Protein AF-A0A1G9MUH8-F1 (afdb_monomer_lite)

Radius of gyration: 37.85 Å; chains: 1; bounding box: 97×64×87 Å

Secondary structure (DSSP, 8-state):
----TTHHHHHHHHTHHHHHHHHHHHHHHHHHHHHHHHHHHHHHHHHHHHHHHHHHHHHSS-HHHHHHHHHHHHHHHHSTTS-HHHHHHHHHHHTTHHHHHHHHHHHHHHHHHHHS-------------------------------------

Structure (mmCIF, N/CA/C/O backbone):
data_AF-A0A1G9MUH8-F1
#
_entry.id   AF-A0A1G9MUH8-F1
#
loop_
_atom_site.group_PDB
_atom_site.id
_atom_site.type_symbol
_atom_site.label_atom_id
_atom_site.label_alt_id
_atom_site.label_comp_id
_atom_site.label_asym_id
_atom_site.label_entity_id
_atom_site.label_seq_id
_atom_site.pdbx_PDB_ins_code
_atom_site.Cartn_x
_atom_site.Cartn_y
_atom_site.Cartn_z
_atom_site.occupancy
_atom_site.B_iso_or_equiv
_atom_site.auth_seq_id
_atom_site.auth_comp_id
_atom_site.auth_asym_id
_atom_site.auth_atom_id
_atom_site.pdbx_PDB_model_num
ATOM 1 N N . MET A 1 1 ? 30.831 -6.114 -57.173 1.00 48.72 1 MET A N 1
ATOM 2 C CA . MET A 1 1 ? 30.024 -6.474 -55.988 1.00 48.72 1 MET A CA 1
ATOM 3 C C . MET A 1 1 ? 31.010 -6.717 -54.851 1.00 48.72 1 MET A C 1
ATOM 5 O O . MET A 1 1 ? 31.532 -7.815 -54.739 1.00 48.72 1 MET A O 1
ATOM 9 N N . HIS A 1 2 ? 31.397 -5.671 -54.118 1.00 51.50 2 HIS A N 1
ATOM 10 C CA . HIS A 1 2 ? 32.362 -5.784 -53.020 1.00 51.50 2 HIS A CA 1
ATOM 11 C C . HIS A 1 2 ? 31.606 -5.827 -51.692 1.00 51.50 2 HIS A C 1
ATOM 13 O O . HIS A 1 2 ? 31.428 -4.805 -51.050 1.00 51.50 2 HIS A O 1
ATOM 19 N N . THR A 1 3 ? 31.152 -7.006 -51.276 1.00 63.41 3 THR A N 1
ATOM 20 C CA . THR A 1 3 ? 30.860 -7.260 -49.860 1.00 63.41 3 THR A CA 1
ATOM 21 C C . THR A 1 3 ? 32.143 -7.774 -49.229 1.00 63.41 3 THR A C 1
ATOM 23 O O . THR A 1 3 ? 32.415 -8.974 -49.229 1.00 63.41 3 THR A O 1
ATOM 26 N N . GLY A 1 4 ? 32.990 -6.849 -48.775 1.00 69.56 4 GLY A N 1
ATOM 27 C CA . GLY A 1 4 ? 34.131 -7.207 -47.940 1.00 69.56 4 GLY A CA 1
ATOM 28 C C . GLY A 1 4 ? 33.649 -7.742 -46.582 1.00 69.56 4 GLY A C 1
ATOM 29 O O . GLY A 1 4 ? 32.571 -7.345 -46.129 1.00 69.56 4 GLY A O 1
ATOM 30 N N . PRO A 1 5 ? 34.444 -8.572 -45.881 1.00 67.19 5 PRO A N 1
ATOM 31 C CA . PRO A 1 5 ? 34.117 -9.082 -44.545 1.00 67.19 5 PRO A CA 1
ATOM 32 C C . PRO A 1 5 ? 33.887 -8.008 -43.464 1.00 67.19 5 PRO A C 1
ATOM 34 O O . PRO A 1 5 ? 33.655 -8.368 -42.321 1.00 67.19 5 PRO A O 1
ATOM 37 N N . ALA A 1 6 ? 33.990 -6.715 -43.779 1.00 68.25 6 ALA A N 1
ATOM 38 C CA . ALA A 1 6 ? 33.821 -5.603 -42.846 1.00 68.25 6 ALA A CA 1
ATOM 39 C C . ALA A 1 6 ? 32.465 -4.874 -42.980 1.00 68.25 6 ALA A C 1
ATOM 41 O O . ALA A 1 6 ? 32.032 -4.237 -42.023 1.00 68.25 6 ALA A O 1
ATOM 42 N N . GLU A 1 7 ? 31.767 -4.983 -44.118 1.00 76.00 7 GLU A N 1
ATOM 43 C CA . GLU A 1 7 ? 30.536 -4.210 -44.396 1.00 76.00 7 GLU A CA 1
ATOM 44 C C . GLU A 1 7 ? 29.376 -4.582 -43.454 1.00 76.00 7 GLU A C 1
ATOM 46 O O . GLU A 1 7 ? 28.648 -3.724 -42.962 1.00 76.00 7 GLU A O 1
ATOM 51 N N . TRP A 1 8 ? 29.233 -5.864 -43.112 1.00 77.19 8 TRP A N 1
ATOM 52 C CA . TRP A 1 8 ? 28.197 -6.332 -42.181 1.00 77.19 8 TRP A CA 1
ATOM 53 C C . TRP A 1 8 ? 28.462 -5.899 -40.725 1.00 77.19 8 TRP A C 1
ATOM 55 O O . TRP A 1 8 ? 27.519 -5.679 -39.964 1.00 77.19 8 TRP A O 1
ATOM 65 N N . TRP A 1 9 ? 29.732 -5.698 -40.349 1.00 79.50 9 TRP A N 1
ATOM 66 C CA . TRP A 1 9 ? 30.108 -5.097 -39.065 1.00 79.50 9 TRP A CA 1
ATOM 67 C C . TRP A 1 9 ? 29.760 -3.615 -38.978 1.00 79.50 9 TRP A C 1
ATOM 69 O O . TRP A 1 9 ? 29.387 -3.151 -37.904 1.00 79.50 9 TRP A O 1
ATOM 79 N N . GLN A 1 10 ? 29.793 -2.882 -40.090 1.00 75.31 10 GLN A N 1
ATOM 80 C CA . GLN A 1 10 ? 29.381 -1.478 -40.105 1.00 75.31 10 GLN A CA 1
ATOM 81 C C . GLN A 1 10 ? 27.868 -1.308 -39.904 1.00 75.31 10 GLN A C 1
ATOM 83 O O . GLN A 1 10 ? 27.451 -0.401 -39.186 1.00 75.31 10 GLN A O 1
ATOM 88 N N . ILE A 1 11 ? 27.048 -2.216 -40.446 1.00 70.75 11 ILE A N 1
ATOM 89 C CA . ILE A 1 11 ? 25.589 -2.231 -40.223 1.00 70.75 11 ILE A CA 1
ATOM 90 C C . ILE A 1 11 ? 25.272 -2.431 -38.733 1.00 70.75 11 ILE A C 1
ATOM 92 O O . ILE A 1 11 ? 24.418 -1.744 -38.177 1.00 70.75 11 ILE A O 1
ATOM 96 N N . LEU A 1 12 ? 25.999 -3.327 -38.061 1.00 68.50 12 LEU A N 1
ATOM 97 C CA . LEU A 1 12 ? 25.841 -3.569 -36.625 1.00 68.50 12 LEU A CA 1
ATOM 98 C C . LEU A 1 12 ? 26.413 -2.438 -35.760 1.00 68.50 12 LEU A C 1
ATOM 100 O O . LEU A 1 12 ? 25.818 -2.092 -34.740 1.00 68.50 12 LEU A O 1
ATOM 104 N N . ALA A 1 13 ? 27.509 -1.805 -36.180 1.00 74.25 13 ALA A N 1
ATOM 105 C CA . ALA A 1 13 ? 28.063 -0.637 -35.498 1.00 74.25 13 ALA A CA 1
ATOM 106 C C . ALA A 1 13 ? 27.125 0.582 -35.573 1.00 74.25 13 ALA A C 1
ATOM 108 O O . ALA A 1 13 ? 26.984 1.306 -34.588 1.00 74.25 13 ALA A O 1
ATOM 109 N N . ALA A 1 14 ? 26.423 0.773 -36.696 1.00 73.00 14 ALA A N 1
ATOM 110 C CA . ALA A 1 14 ? 25.422 1.831 -36.854 1.00 73.00 14 ALA A CA 1
ATOM 111 C C . ALA A 1 14 ? 24.216 1.660 -35.908 1.00 73.00 14 ALA A C 1
ATOM 113 O O . ALA A 1 14 ? 23.591 2.642 -35.508 1.00 73.00 14 ALA A O 1
ATOM 114 N N . LEU A 1 15 ? 23.920 0.424 -35.495 1.00 74.19 15 LEU A N 1
ATOM 115 C CA . LEU A 1 15 ? 22.899 0.104 -34.492 1.00 74.19 15 LEU A CA 1
ATOM 116 C C . LEU A 1 15 ? 23.392 0.270 -33.046 1.00 74.19 15 LEU A C 1
ATOM 118 O O . LEU A 1 15 ? 22.569 0.267 -32.134 1.00 74.19 15 LEU A O 1
ATOM 122 N N . GLY A 1 16 ? 24.697 0.448 -32.817 1.00 81.69 16 GLY A N 1
ATOM 123 C CA . GLY A 1 16 ? 25.297 0.531 -31.481 1.00 81.69 16 GLY A CA 1
ATOM 124 C C . GLY A 1 16 ? 24.627 1.562 -30.557 1.00 81.69 16 GLY A C 1
ATOM 125 O O . GLY A 1 16 ? 24.168 1.188 -29.477 1.00 81.69 16 GLY A O 1
ATOM 126 N N . PRO A 1 17 ? 24.485 2.838 -30.965 1.00 86.88 17 PRO A N 1
ATOM 127 C CA . PRO A 1 17 ? 23.830 3.856 -30.140 1.00 86.88 17 PRO A CA 1
ATOM 128 C C . PRO A 1 17 ? 22.339 3.581 -29.893 1.00 86.88 17 PRO A C 1
ATOM 130 O O . PRO A 1 17 ? 21.842 3.798 -28.788 1.00 86.88 17 PRO A O 1
ATOM 133 N N . LEU A 1 18 ? 21.624 3.059 -30.897 1.00 82.31 18 LEU A N 1
ATOM 134 C CA . LEU A 1 18 ? 20.209 2.693 -30.765 1.00 82.31 18 LEU A CA 1
ATOM 135 C C . LEU A 1 18 ? 20.015 1.514 -29.808 1.00 82.31 18 LEU A C 1
ATOM 137 O O . LEU A 1 18 ? 19.084 1.533 -29.007 1.00 82.31 18 LEU A O 1
ATOM 141 N N . ALA A 1 19 ? 20.907 0.524 -29.841 1.00 85.94 19 ALA A N 1
ATOM 142 C CA . ALA A 1 19 ? 20.888 -0.600 -28.913 1.00 85.94 19 ALA A CA 1
ATOM 143 C C . ALA A 1 19 ? 21.110 -0.140 -27.463 1.00 85.94 19 ALA A C 1
ATOM 145 O O . ALA A 1 19 ? 20.416 -0.606 -26.561 1.00 85.94 19 ALA A O 1
ATOM 146 N N . VAL A 1 20 ? 22.016 0.821 -27.237 1.00 91.00 20 VAL A N 1
ATOM 147 C CA . VAL A 1 20 ? 22.231 1.426 -25.911 1.00 91.00 20 VAL A CA 1
ATOM 148 C C . VAL A 1 20 ? 20.994 2.194 -25.443 1.00 91.00 20 VAL A C 1
ATOM 150 O O . VAL A 1 20 ? 20.575 2.016 -24.301 1.00 91.00 20 VAL A O 1
ATOM 153 N N . LEU A 1 21 ? 20.368 3.000 -26.308 1.00 90.44 21 LEU A N 1
ATOM 154 C CA . LEU A 1 21 ? 19.130 3.710 -25.968 1.00 90.44 21 LEU A CA 1
ATOM 155 C C . LEU A 1 21 ? 17.989 2.744 -25.640 1.00 90.44 21 LEU A C 1
ATOM 157 O O . LEU A 1 21 ? 17.297 2.933 -24.642 1.00 90.44 21 LEU A O 1
ATOM 161 N N . LEU A 1 22 ? 17.821 1.683 -26.433 1.00 90.50 22 LEU A N 1
ATOM 162 C CA . LEU A 1 22 ? 16.822 0.650 -26.172 1.00 90.50 22 LEU A CA 1
ATOM 163 C C . LEU A 1 22 ? 17.084 -0.033 -24.821 1.00 90.50 22 LEU A C 1
ATOM 165 O O . LEU A 1 22 ? 16.166 -0.176 -24.015 1.00 90.50 22 LEU A O 1
ATOM 169 N N . GLY A 1 23 ? 18.341 -0.393 -24.546 1.00 93.69 23 GLY A N 1
ATOM 170 C CA . GLY A 1 23 ? 18.756 -0.957 -23.264 1.00 93.69 23 GLY A CA 1
ATOM 171 C C . GLY A 1 23 ? 18.457 -0.022 -22.090 1.00 93.69 23 GLY A C 1
ATOM 172 O O . GLY A 1 23 ? 17.903 -0.461 -21.084 1.00 93.69 23 GLY A O 1
ATOM 173 N N . ALA A 1 24 ? 18.740 1.274 -22.236 1.00 94.50 24 ALA A N 1
ATOM 174 C CA . ALA A 1 24 ? 18.450 2.284 -21.222 1.00 94.50 24 ALA A CA 1
ATOM 175 C C . ALA A 1 24 ? 16.941 2.460 -20.980 1.00 94.50 24 ALA A C 1
ATOM 177 O O . ALA A 1 24 ? 16.518 2.553 -19.829 1.00 94.50 24 ALA A O 1
ATOM 178 N N . VAL A 1 25 ? 16.116 2.448 -22.033 1.00 94.12 25 VAL A N 1
ATOM 179 C CA . VAL A 1 25 ? 14.649 2.507 -21.908 1.00 94.12 25 VAL A CA 1
ATOM 180 C C . VAL A 1 25 ? 14.121 1.274 -21.180 1.00 94.12 25 VAL A C 1
ATOM 182 O O . VAL A 1 25 ? 13.344 1.413 -20.238 1.00 94.12 25 VAL A O 1
ATOM 185 N N . VAL A 1 26 ? 14.565 0.072 -21.558 1.00 94.44 26 VAL A N 1
ATOM 186 C CA . VAL A 1 26 ? 14.152 -1.174 -20.894 1.00 94.44 26 VAL A CA 1
ATOM 187 C C . VAL A 1 26 ? 14.566 -1.168 -19.422 1.00 94.44 26 VAL A C 1
ATOM 189 O O . VAL A 1 26 ? 13.734 -1.439 -18.556 1.00 94.44 26 VAL A O 1
ATOM 192 N N . ALA A 1 27 ? 15.811 -0.794 -19.117 1.00 93.88 27 ALA A N 1
ATOM 193 C CA . ALA A 1 27 ? 16.290 -0.668 -17.742 1.00 93.88 27 ALA A CA 1
ATOM 194 C C . ALA A 1 27 ? 15.484 0.372 -16.943 1.00 93.88 27 ALA A C 1
ATOM 196 O O . ALA A 1 27 ? 15.102 0.107 -15.803 1.00 93.88 27 ALA A O 1
ATOM 197 N N . GLY A 1 28 ? 15.160 1.518 -17.550 1.00 91.44 28 GLY A N 1
ATOM 198 C CA . GLY A 1 28 ? 14.327 2.558 -16.947 1.00 91.44 28 GLY A CA 1
ATOM 199 C C . GLY A 1 28 ? 12.905 2.080 -16.653 1.00 91.44 28 GLY A C 1
ATOM 200 O O . GLY A 1 28 ? 12.397 2.307 -15.558 1.00 91.44 28 GLY A O 1
ATOM 201 N N . VAL A 1 29 ? 12.280 1.352 -17.583 1.00 92.69 29 VAL A N 1
ATOM 202 C CA . VAL A 1 29 ? 10.946 0.764 -17.387 1.00 92.69 29 VAL A CA 1
ATOM 203 C C . VAL A 1 29 ? 10.965 -0.275 -16.267 1.00 92.69 29 VAL A C 1
ATOM 205 O O . VAL A 1 29 ? 10.079 -0.261 -15.414 1.00 92.69 29 VAL A O 1
ATOM 208 N N . ILE A 1 30 ? 11.967 -1.157 -16.231 1.00 94.12 30 ILE A N 1
ATOM 209 C CA . ILE A 1 30 ? 12.112 -2.152 -15.159 1.00 94.12 30 ILE A CA 1
ATOM 210 C C . ILE A 1 30 ? 12.292 -1.449 -13.809 1.00 94.12 30 ILE A C 1
ATOM 212 O O . ILE A 1 30 ? 11.564 -1.750 -12.866 1.00 94.12 30 ILE A O 1
ATOM 216 N N . GLY A 1 31 ? 13.202 -0.473 -13.727 1.00 89.19 31 GLY A N 1
ATOM 217 C CA . GLY A 1 31 ? 13.431 0.312 -12.514 1.00 89.19 31 GLY A CA 1
ATOM 218 C C . GLY A 1 31 ? 12.166 1.027 -12.036 1.00 89.19 31 GLY A C 1
ATOM 219 O O . GLY A 1 31 ? 11.806 0.930 -10.864 1.00 89.19 31 GLY A O 1
ATOM 220 N N . TRP A 1 32 ? 11.436 1.665 -12.953 1.00 85.25 32 TRP A N 1
ATOM 221 C CA . TRP A 1 32 ? 10.167 2.327 -12.655 1.00 85.25 32 TRP A CA 1
ATOM 222 C C . TRP A 1 32 ? 9.117 1.359 -12.101 1.00 85.25 32 TRP A C 1
ATOM 224 O O . TRP A 1 32 ? 8.476 1.647 -11.090 1.00 85.25 32 TRP A O 1
ATOM 234 N N . ARG A 1 33 ? 8.947 0.187 -12.727 1.00 89.12 33 ARG A N 1
ATOM 235 C CA . ARG A 1 33 ? 7.991 -0.830 -12.258 1.00 89.12 33 ARG A CA 1
ATOM 236 C C . ARG A 1 33 ? 8.345 -1.337 -10.865 1.00 89.12 33 ARG A C 1
ATOM 238 O O . ARG A 1 33 ? 7.446 -1.470 -10.042 1.00 89.12 33 ARG A O 1
ATOM 245 N N . THR A 1 34 ? 9.625 -1.567 -10.591 1.00 87.19 34 THR A N 1
ATOM 246 C CA . THR A 1 34 ? 10.097 -1.987 -9.267 1.00 87.19 34 THR A CA 1
ATOM 247 C C . THR A 1 34 ? 9.805 -0.930 -8.205 1.00 87.19 34 THR A C 1
ATOM 249 O O . THR A 1 34 ? 9.311 -1.265 -7.131 1.00 87.19 34 THR A O 1
ATOM 252 N N . LEU A 1 35 ? 10.052 0.351 -8.500 1.00 82.44 35 LEU A N 1
ATOM 253 C CA . LEU A 1 35 ? 9.744 1.443 -7.572 1.00 82.44 35 LEU A CA 1
ATOM 254 C C . LEU A 1 35 ? 8.243 1.560 -7.305 1.00 82.44 35 LEU A C 1
ATOM 256 O O . LEU A 1 35 ? 7.848 1.730 -6.155 1.00 82.44 35 LEU A O 1
ATOM 260 N N . LYS A 1 36 ? 7.408 1.412 -8.340 1.00 82.31 36 LYS A N 1
ATOM 261 C CA . LYS A 1 36 ? 5.950 1.434 -8.190 1.00 82.31 36 LYS A CA 1
ATOM 262 C C . LYS A 1 36 ? 5.449 0.270 -7.329 1.00 82.31 36 LYS A C 1
ATOM 264 O O . LYS A 1 36 ? 4.697 0.498 -6.391 1.00 82.31 36 LYS A O 1
ATOM 269 N N . GLN A 1 37 ? 5.921 -0.948 -7.595 1.00 79.94 37 GLN A N 1
ATOM 270 C CA . GLN A 1 37 ? 5.577 -2.124 -6.787 1.00 79.94 37 GLN A CA 1
ATOM 271 C C . GLN A 1 37 ? 6.003 -1.958 -5.330 1.00 79.94 37 GLN A C 1
ATOM 273 O O . GLN A 1 37 ? 5.260 -2.318 -4.421 1.00 79.94 37 GLN A O 1
ATOM 278 N N . LYS A 1 38 ? 7.193 -1.393 -5.102 1.00 82.56 38 LYS A N 1
ATOM 279 C CA . LYS A 1 38 ? 7.686 -1.137 -3.753 1.00 82.56 38 LYS A CA 1
ATOM 280 C C . LYS A 1 38 ? 6.844 -0.081 -3.036 1.00 82.56 38 LYS A C 1
ATOM 282 O O . LYS A 1 38 ? 6.472 -0.304 -1.896 1.00 82.56 38 LYS A O 1
ATOM 287 N N . ALA A 1 39 ? 6.486 1.013 -3.708 1.00 77.44 39 ALA A N 1
ATOM 288 C CA . ALA A 1 39 ? 5.628 2.048 -3.134 1.00 77.44 39 ALA A CA 1
ATOM 289 C C . ALA A 1 39 ? 4.232 1.511 -2.769 1.00 77.44 39 ALA A C 1
ATOM 291 O O . ALA A 1 39 ? 3.713 1.826 -1.703 1.00 77.44 39 ALA A O 1
ATOM 292 N N . GLU A 1 40 ? 3.642 0.664 -3.619 1.00 79.50 40 GLU A N 1
ATOM 293 C CA . GLU A 1 40 ? 2.367 -0.007 -3.331 1.00 79.50 40 GLU A CA 1
ATOM 294 C C . GLU A 1 40 ? 2.48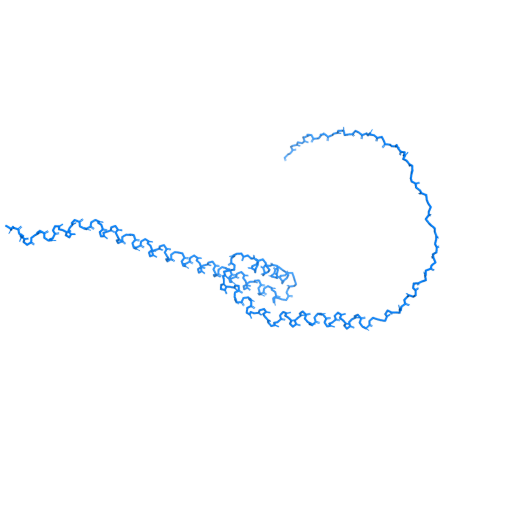3 -0.957 -2.125 1.00 79.50 40 GLU A C 1
ATOM 296 O O . GLU A 1 40 ? 1.624 -0.948 -1.242 1.00 79.50 40 GLU A O 1
ATOM 301 N N . ALA A 1 41 ? 3.565 -1.739 -2.048 1.00 78.62 41 ALA A N 1
ATOM 302 C CA . ALA A 1 41 ? 3.821 -2.641 -0.926 1.00 78.62 41 ALA A CA 1
ATOM 303 C C . ALA A 1 41 ? 4.066 -1.891 0.395 1.00 78.62 41 ALA A C 1
ATOM 305 O O . ALA A 1 41 ? 3.524 -2.283 1.430 1.00 78.62 41 ALA A O 1
ATOM 306 N N . ASP A 1 42 ? 4.840 -0.806 0.357 1.00 81.62 42 ASP A N 1
ATOM 307 C CA . ASP A 1 42 ? 5.135 0.028 1.524 1.00 81.62 42 ASP A CA 1
ATOM 308 C C . ASP A 1 42 ? 3.851 0.709 2.034 1.00 81.62 42 ASP A C 1
ATOM 310 O O . ASP A 1 42 ? 3.582 0.695 3.235 1.00 81.62 42 ASP A O 1
ATOM 314 N N . ASN A 1 43 ? 2.994 1.203 1.132 1.00 81.69 43 ASN A N 1
ATOM 315 C CA . ASN A 1 43 ? 1.706 1.799 1.499 1.00 81.69 43 ASN A CA 1
ATOM 316 C C . ASN A 1 43 ? 0.770 0.786 2.190 1.00 81.69 43 ASN A C 1
ATOM 318 O O . ASN A 1 43 ? 0.172 1.080 3.226 1.00 81.69 43 ASN A O 1
ATOM 322 N N . ARG A 1 44 ? 0.707 -0.450 1.674 1.00 83.69 44 ARG A N 1
ATOM 323 C CA . ARG A 1 44 ? -0.018 -1.565 2.308 1.00 83.69 44 ARG A CA 1
ATOM 324 C C . ARG A 1 44 ? 0.531 -1.891 3.697 1.00 83.69 44 ARG A C 1
ATOM 326 O O . ARG A 1 44 ? -0.241 -2.109 4.631 1.00 83.69 44 ARG A O 1
ATOM 333 N N . ALA A 1 45 ? 1.855 -1.927 3.847 1.00 87.12 45 ALA A N 1
ATOM 334 C CA . ALA A 1 45 ? 2.493 -2.202 5.130 1.00 87.12 45 ALA A CA 1
ATOM 335 C C . ALA A 1 45 ? 2.178 -1.107 6.162 1.00 87.12 45 ALA A C 1
ATOM 337 O O . ALA A 1 45 ? 1.852 -1.413 7.311 1.00 87.12 45 ALA A O 1
ATOM 338 N N . GLU A 1 46 ? 2.214 0.166 5.761 1.00 88.38 46 GLU A N 1
ATOM 339 C CA . GLU A 1 46 ? 1.808 1.277 6.621 1.00 88.38 46 GLU A CA 1
ATOM 340 C C . GLU A 1 46 ? 0.340 1.194 7.032 1.00 88.38 46 GLU A C 1
ATOM 342 O O . GLU A 1 46 ? 0.021 1.380 8.211 1.00 88.38 46 GLU A O 1
ATOM 347 N N . TRP A 1 47 ? -0.549 0.895 6.082 1.00 89.38 47 TRP A N 1
ATOM 348 C CA . TRP A 1 47 ? -1.966 0.715 6.368 1.00 89.38 47 TRP A CA 1
ATOM 349 C C . TRP A 1 47 ? -2.184 -0.398 7.401 1.00 89.38 47 TRP A C 1
ATOM 351 O O . TRP A 1 47 ? -2.845 -0.165 8.416 1.00 89.38 47 TRP A O 1
ATOM 361 N N . TRP A 1 48 ? -1.554 -1.566 7.219 1.00 90.19 48 TRP A N 1
ATOM 362 C CA . TRP A 1 48 ? -1.679 -2.690 8.152 1.00 90.19 48 TRP A CA 1
ATOM 363 C C . TRP A 1 48 ? -1.129 -2.366 9.543 1.00 90.19 48 TRP A C 1
ATOM 365 O O . TRP A 1 48 ? -1.768 -2.674 10.548 1.00 90.19 48 TRP A O 1
ATOM 375 N N . ASN A 1 49 ? 0.009 -1.673 9.623 1.00 93.12 49 ASN A N 1
ATOM 376 C CA . ASN A 1 49 ? 0.572 -1.230 10.899 1.00 93.12 49 ASN A CA 1
ATOM 377 C C . ASN A 1 49 ? -0.407 -0.322 11.666 1.00 93.12 49 ASN A C 1
ATOM 379 O O . ASN A 1 49 ? -0.584 -0.474 12.879 1.00 93.12 49 ASN A O 1
ATOM 383 N N . ARG A 1 50 ? -1.087 0.599 10.968 1.00 90.50 50 ARG A N 1
ATOM 384 C CA . ARG A 1 50 ? -2.112 1.471 11.569 1.00 90.50 50 ARG A CA 1
ATOM 385 C C . ARG A 1 50 ? -3.366 0.682 11.966 1.00 90.50 50 ARG A C 1
ATOM 387 O O . ARG A 1 50 ? -3.906 0.921 13.048 1.00 90.50 50 ARG A O 1
ATOM 394 N N . ALA A 1 51 ? -3.795 -0.279 11.147 1.00 92.06 51 ALA A N 1
ATOM 395 C CA . ALA A 1 51 ? -4.934 -1.151 11.435 1.00 92.06 51 ALA A CA 1
ATOM 396 C C . ALA A 1 51 ? -4.685 -2.033 12.669 1.00 92.06 51 ALA A C 1
ATOM 398 O O . ALA A 1 51 ? -5.543 -2.126 13.546 1.00 92.06 51 ALA A O 1
ATOM 399 N N . GLN A 1 52 ? -3.490 -2.615 12.791 1.00 93.75 52 GLN A N 1
ATOM 400 C CA . GLN A 1 52 ? -3.105 -3.442 13.932 1.00 93.75 52 GLN A CA 1
ATOM 401 C C . GLN A 1 52 ? -3.070 -2.633 15.229 1.00 93.75 52 GLN A C 1
ATOM 403 O O . GLN A 1 52 ? -3.581 -3.095 16.247 1.00 93.75 52 GLN A O 1
ATOM 408 N N . TRP A 1 53 ? -2.519 -1.415 15.200 1.00 95.75 53 TRP A N 1
ATOM 409 C CA . TRP A 1 53 ? -2.559 -0.535 16.368 1.00 95.75 53 TRP A CA 1
ATOM 410 C C . TRP A 1 53 ? -3.997 -0.201 16.774 1.00 95.75 53 TRP A C 1
ATOM 412 O O . TRP A 1 53 ? -4.324 -0.229 17.960 1.00 95.75 53 TRP A O 1
ATOM 422 N N . ALA A 1 54 ? -4.863 0.101 15.803 1.00 94.25 54 ALA A N 1
ATOM 423 C CA . ALA A 1 54 ? -6.264 0.409 16.065 1.00 94.25 54 ALA A CA 1
ATOM 424 C C . ALA A 1 54 ? -6.999 -0.792 16.677 1.00 94.25 54 ALA A C 1
ATOM 426 O O . ALA A 1 54 ? -7.758 -0.625 17.631 1.00 94.25 54 ALA A O 1
ATOM 427 N N . LEU A 1 55 ? -6.730 -1.998 16.177 1.00 91.94 55 LEU A N 1
ATOM 428 C CA . LEU A 1 55 ? -7.291 -3.242 16.691 1.00 91.94 55 LEU A CA 1
ATOM 429 C C . LEU A 1 55 ? -6.802 -3.535 18.118 1.00 91.94 55 LEU A C 1
ATOM 431 O O . LEU A 1 55 ? -7.616 -3.768 19.007 1.00 91.94 55 LEU A O 1
ATOM 435 N N . ASP A 1 56 ? -5.493 -3.436 18.363 1.00 94.94 56 ASP A N 1
ATOM 436 C CA . ASP A 1 56 ? -4.895 -3.571 19.698 1.00 94.94 56 ASP A CA 1
ATOM 437 C C . ASP A 1 56 ? -5.497 -2.563 20.685 1.00 94.94 56 ASP A C 1
ATOM 439 O O . ASP A 1 56 ? -5.900 -2.922 21.789 1.00 94.94 56 ASP A O 1
ATOM 443 N N . ALA A 1 57 ? -5.657 -1.309 20.256 1.00 94.19 57 ALA A N 1
ATOM 444 C CA . ALA A 1 57 ? -6.281 -0.261 21.050 1.00 94.19 57 ALA A CA 1
ATOM 445 C C . ALA A 1 57 ? -7.727 -0.606 21.442 1.00 94.19 57 ALA A C 1
ATOM 447 O O . ALA A 1 57 ? -8.112 -0.363 22.584 1.00 94.19 57 ALA A O 1
ATOM 448 N N . VAL A 1 58 ? -8.520 -1.190 20.535 1.00 94.94 58 VAL A N 1
ATOM 449 C CA . VAL A 1 58 ? -9.897 -1.641 20.819 1.00 94.94 58 VAL A CA 1
ATOM 450 C C . VAL A 1 58 ? -9.920 -2.755 21.870 1.00 94.94 58 VAL A C 1
ATOM 452 O O . VAL A 1 58 ? -10.802 -2.752 22.731 1.00 94.94 58 VAL A O 1
ATOM 455 N N . TYR A 1 59 ? -8.941 -3.661 21.853 1.00 94.75 59 TYR A N 1
ATOM 456 C CA . TYR A 1 59 ? -8.849 -4.778 22.800 1.00 94.75 59 TYR A CA 1
ATOM 457 C C . TYR A 1 59 ? -8.053 -4.474 24.075 1.00 94.75 59 TYR A C 1
ATOM 459 O O . TYR A 1 59 ? -7.998 -5.313 24.973 1.00 94.75 59 TYR A O 1
ATOM 467 N N . SER A 1 60 ? -7.486 -3.274 24.220 1.00 89.81 60 SER A N 1
ATOM 468 C CA . SER A 1 60 ? -6.557 -2.963 25.313 1.00 89.81 60 SER A CA 1
ATOM 469 C C . SER A 1 60 ? -7.209 -2.806 26.699 1.00 89.81 60 SER A C 1
ATOM 471 O O . SER A 1 60 ? -6.519 -2.463 27.656 1.00 89.81 60 SER A O 1
ATOM 473 N N . GLY A 1 61 ? -8.533 -2.956 26.826 1.00 87.56 61 GLY A N 1
ATOM 474 C CA . GLY A 1 61 ? -9.288 -2.776 28.079 1.00 87.56 61 GLY A CA 1
ATOM 475 C C . GLY A 1 61 ? -9.442 -1.320 28.557 1.00 87.56 61 GLY A C 1
ATOM 476 O O . GLY A 1 61 ? -10.287 -1.030 29.405 1.00 87.56 61 GLY A O 1
ATOM 477 N N . ASP A 1 62 ? -8.686 -0.381 27.983 1.00 93.19 62 ASP A N 1
ATOM 478 C CA . ASP A 1 62 ? -8.807 1.058 28.223 1.00 93.19 62 ASP A CA 1
ATOM 479 C C . ASP A 1 62 ? -9.917 1.639 27.334 1.00 93.19 62 ASP A C 1
ATOM 481 O O . ASP A 1 62 ? -9.801 1.695 26.109 1.00 93.19 62 ASP A O 1
ATOM 485 N N . LYS A 1 63 ? -11.004 2.114 27.958 1.00 90.00 63 LYS A N 1
ATOM 486 C CA . LYS A 1 63 ? -12.165 2.664 27.237 1.00 90.00 63 LYS A CA 1
ATOM 487 C C . LYS A 1 63 ? -11.816 3.864 26.349 1.00 90.00 63 LYS A C 1
ATOM 489 O O . LYS A 1 63 ? -12.404 4.007 25.275 1.00 90.00 63 LYS A O 1
ATOM 494 N N . LYS A 1 64 ? -10.896 4.742 26.771 1.00 92.12 64 LYS A N 1
ATOM 495 C CA . LYS A 1 64 ? -10.486 5.906 25.970 1.00 92.12 64 LYS A CA 1
ATOM 496 C C . LYS A 1 64 ? -9.671 5.448 24.767 1.00 92.12 64 LYS A C 1
ATOM 498 O O . LYS A 1 64 ? -9.981 5.852 23.647 1.00 92.12 64 LYS A O 1
ATOM 503 N N . ARG A 1 65 ? -8.681 4.578 24.985 1.00 93.81 65 ARG A N 1
ATOM 504 C CA . ARG A 1 65 ? -7.823 4.046 23.919 1.00 93.81 65 ARG A CA 1
ATOM 505 C C . ARG A 1 65 ? -8.629 3.237 22.904 1.00 93.81 65 ARG A C 1
ATOM 507 O O . ARG A 1 65 ? -8.499 3.488 21.710 1.00 93.81 65 ARG A O 1
ATOM 514 N N . GLY A 1 66 ? -9.549 2.392 23.362 1.00 94.38 66 GLY A N 1
ATOM 515 C CA . GLY A 1 66 ? -10.427 1.626 22.480 1.00 94.38 66 GLY A CA 1
ATOM 516 C C . GLY A 1 66 ? -11.376 2.488 21.658 1.00 94.38 66 GLY A C 1
ATOM 517 O O . GLY A 1 66 ? -11.570 2.224 20.475 1.00 94.38 66 GLY A O 1
ATOM 518 N N . THR A 1 67 ? -11.893 3.584 22.224 1.00 95.81 67 THR A N 1
ATOM 519 C CA . THR A 1 67 ? -12.719 4.538 21.462 1.00 95.81 67 THR A CA 1
ATOM 520 C C . THR A 1 67 ? -11.920 5.215 20.346 1.00 95.81 67 THR A C 1
ATOM 522 O O . THR A 1 67 ? -12.440 5.416 19.250 1.00 95.81 67 THR A O 1
ATOM 525 N N . ILE A 1 68 ? -10.658 5.573 20.603 1.00 96.50 68 ILE A N 1
ATOM 526 C CA . ILE A 1 68 ? -9.776 6.144 19.578 1.00 96.50 68 ILE A CA 1
ATOM 527 C C . ILE A 1 68 ? -9.455 5.087 18.517 1.00 96.50 68 ILE A C 1
ATOM 529 O O . ILE A 1 68 ? -9.581 5.383 17.332 1.00 96.50 68 ILE A O 1
ATOM 533 N N . GLY A 1 69 ? -9.129 3.857 18.926 1.00 94.06 69 GLY A N 1
ATOM 534 C CA . GLY A 1 69 ? -8.893 2.735 18.015 1.00 94.06 69 GLY A CA 1
ATOM 535 C C . GLY A 1 69 ? -10.069 2.502 17.067 1.00 94.06 69 GLY A C 1
ATOM 536 O O . GLY A 1 69 ? -9.879 2.430 15.858 1.00 94.06 69 GLY A O 1
ATOM 537 N N . LEU A 1 70 ? -11.301 2.518 17.582 1.00 93.75 70 LEU A N 1
ATOM 538 C CA . LEU A 1 70 ? -12.506 2.340 16.767 1.00 93.75 70 LEU A CA 1
ATOM 539 C C . LEU A 1 70 ? -12.709 3.480 15.750 1.00 93.75 70 LEU A C 1
ATOM 541 O O . LEU A 1 70 ? -13.106 3.236 14.612 1.00 93.75 70 LEU A O 1
ATOM 545 N N . LYS A 1 71 ? -12.414 4.730 16.139 1.00 93.62 71 LYS A N 1
ATOM 546 C CA . LYS A 1 71 ? -12.473 5.891 15.231 1.00 93.62 71 LYS A CA 1
ATOM 547 C C . LYS A 1 71 ? -11.412 5.810 14.137 1.00 93.62 71 LYS A C 1
ATOM 549 O O . LYS A 1 71 ? -11.715 6.108 12.987 1.00 93.62 71 LYS A O 1
ATOM 554 N N . VAL A 1 72 ? -10.195 5.398 14.487 1.00 93.31 72 VAL A N 1
ATOM 555 C CA . VAL A 1 72 ? -9.111 5.183 13.521 1.00 93.31 72 VAL A CA 1
ATOM 556 C C . VAL A 1 72 ? -9.490 4.073 12.545 1.00 93.31 72 VAL A C 1
ATOM 558 O O . VAL A 1 72 ? -9.365 4.274 11.344 1.00 93.31 72 VAL A O 1
ATOM 561 N N . LEU A 1 73 ? -10.040 2.956 13.030 1.00 90.81 73 LEU A N 1
ATOM 562 C CA . LEU A 1 73 ? -10.471 1.847 12.178 1.00 90.81 73 LEU A CA 1
ATOM 563 C C . LEU A 1 73 ? -11.565 2.270 11.184 1.00 90.81 73 LEU A C 1
ATOM 565 O O . LEU A 1 73 ? -11.504 1.898 10.016 1.00 90.81 73 LEU A O 1
ATOM 569 N N . LYS A 1 74 ? -12.513 3.114 11.617 1.00 88.81 74 LYS A N 1
ATOM 570 C CA . LYS A 1 74 ? -13.525 3.708 10.730 1.00 88.81 74 LYS A CA 1
ATOM 571 C C . LYS A 1 74 ? -12.889 4.550 9.617 1.00 88.81 74 LYS A C 1
ATOM 573 O O . LYS A 1 74 ? -13.199 4.340 8.452 1.00 88.81 74 LYS A O 1
ATOM 578 N N . VAL A 1 75 ? -11.983 5.464 9.969 1.00 88.50 75 VAL A N 1
ATOM 579 C CA . VAL A 1 75 ? -11.284 6.311 8.983 1.00 88.50 75 VAL A CA 1
ATOM 580 C C . VAL A 1 75 ? -10.444 5.466 8.020 1.00 88.50 75 VAL A C 1
ATOM 582 O O . VAL A 1 75 ? -10.392 5.769 6.834 1.00 88.50 75 VAL A O 1
ATOM 585 N N . LEU A 1 76 ? -9.810 4.394 8.506 1.00 85.88 76 LEU A N 1
ATOM 586 C CA . LEU A 1 76 ? -9.026 3.475 7.677 1.00 85.88 76 LEU A CA 1
ATOM 587 C C . LEU A 1 76 ? -9.879 2.691 6.675 1.00 85.88 76 LEU A C 1
ATOM 589 O O . LEU A 1 76 ? -9.393 2.433 5.580 1.00 85.88 76 LEU A O 1
ATOM 593 N N . GLY A 1 77 ? -11.104 2.306 7.045 1.00 81.75 77 GLY A N 1
ATOM 594 C CA . GLY A 1 77 ? -12.034 1.608 6.151 1.00 81.75 77 GLY A CA 1
ATOM 595 C C . GLY A 1 77 ? -12.708 2.523 5.122 1.00 81.75 77 GLY A C 1
ATOM 596 O O . GLY A 1 77 ? -13.082 2.059 4.054 1.00 81.75 77 GLY A O 1
ATOM 597 N N . GLU A 1 78 ? -12.841 3.818 5.423 1.00 77.31 78 GLU A N 1
ATOM 598 C CA . GLU A 1 78 ? -13.413 4.824 4.510 1.00 77.31 78 GLU A CA 1
ATOM 599 C C . GLU A 1 78 ? -12.364 5.462 3.574 1.00 77.31 78 GLU A C 1
ATOM 601 O O . GLU A 1 78 ? -12.724 6.175 2.639 1.00 77.31 78 GLU A O 1
ATOM 606 N N . SER A 1 79 ? -11.067 5.249 3.819 1.00 68.19 79 SER A N 1
ATOM 607 C CA . SER A 1 79 ? -9.984 5.893 3.068 1.00 68.19 79 SER A CA 1
ATOM 608 C C . SER A 1 79 ? -9.566 5.096 1.829 1.00 68.19 79 SER A C 1
ATOM 610 O O . SER A 1 79 ? -9.368 3.888 1.897 1.00 68.19 79 SER A O 1
ATOM 612 N N . GLU A 1 80 ? -9.292 5.819 0.736 1.00 54.78 80 GLU A N 1
ATOM 613 C CA . GLU A 1 80 ? -8.698 5.343 -0.533 1.00 54.78 80 GLU A CA 1
ATOM 614 C C . GLU A 1 80 ? -7.337 4.625 -0.359 1.00 54.78 80 GLU A C 1
ATOM 616 O O . GLU A 1 80 ? -6.810 4.024 -1.290 1.00 54.78 80 GLU A O 1
ATOM 621 N N . LEU A 1 81 ? -6.751 4.674 0.846 1.00 56.25 81 LEU A N 1
ATOM 622 C CA . LEU A 1 81 ? -5.532 3.948 1.203 1.00 56.25 81 LEU A CA 1
ATOM 623 C C . LEU A 1 81 ? -5.770 2.461 1.526 1.00 56.25 81 LEU A C 1
ATOM 625 O O . LEU A 1 81 ? -4.810 1.692 1.548 1.00 56.25 81 LEU A O 1
ATOM 629 N N . ALA A 1 82 ? -7.015 2.053 1.792 1.00 61.25 82 ALA A N 1
ATOM 630 C CA . ALA A 1 82 ? -7.399 0.648 1.781 1.00 61.25 82 ALA A CA 1
ATOM 631 C C . ALA A 1 82 ? -7.520 0.223 0.313 1.00 61.25 82 ALA A C 1
ATOM 633 O O . ALA A 1 82 ? -8.530 0.484 -0.336 1.00 61.25 82 ALA A O 1
ATOM 634 N N . GLY A 1 83 ? -6.460 -0.369 -0.237 1.00 66.44 83 GLY A N 1
ATOM 635 C CA . GLY A 1 83 ? -6.491 -0.884 -1.601 1.00 66.44 83 GLY A CA 1
ATOM 636 C C . GLY A 1 83 ? -7.536 -1.993 -1.770 1.00 66.44 83 GLY A C 1
ATOM 637 O O . GLY A 1 83 ? -8.078 -2.527 -0.799 1.00 66.44 83 GLY A O 1
ATOM 638 N N . ASP A 1 84 ? -7.791 -2.390 -3.019 1.00 68.75 84 ASP A N 1
ATOM 639 C CA . ASP A 1 84 ? -8.796 -3.413 -3.360 1.00 68.75 84 ASP A CA 1
ATOM 640 C C . ASP A 1 84 ? -8.610 -4.728 -2.576 1.00 68.75 84 ASP A C 1
ATOM 642 O O . ASP A 1 84 ? -9.574 -5.409 -2.228 1.00 68.75 84 ASP A O 1
ATOM 646 N N . GLY A 1 85 ? -7.358 -5.085 -2.266 1.00 68.88 85 GLY A N 1
ATOM 647 C CA . GLY A 1 85 ? -7.032 -6.280 -1.487 1.00 68.88 85 GLY A CA 1
ATOM 648 C C . GLY A 1 85 ? -7.397 -6.157 -0.006 1.00 68.88 85 GLY A C 1
ATOM 649 O O . GLY A 1 85 ? -7.912 -7.105 0.579 1.00 68.88 85 GLY A O 1
ATOM 650 N N . GLU A 1 86 ? -7.155 -4.998 0.601 1.00 78.69 86 GLU A N 1
ATOM 651 C CA . GLU A 1 86 ? -7.471 -4.726 2.005 1.00 78.69 86 GLU A CA 1
ATOM 652 C C . GLU A 1 86 ? -8.986 -4.675 2.227 1.00 78.69 86 GLU A C 1
ATOM 654 O O . GLU A 1 86 ? -9.489 -5.264 3.185 1.00 78.69 86 GLU A O 1
ATOM 659 N N . LEU A 1 87 ? -9.717 -4.036 1.306 1.00 76.50 87 LEU A N 1
ATOM 660 C CA . LEU A 1 87 ? -11.180 -3.996 1.312 1.00 76.50 87 LEU A CA 1
ATOM 661 C C . LEU A 1 87 ? -11.779 -5.400 1.207 1.00 76.50 87 LEU A C 1
ATOM 663 O O . LEU A 1 87 ? -12.666 -5.737 1.987 1.00 76.50 87 LEU A O 1
ATOM 667 N N . ALA A 1 88 ? -11.249 -6.253 0.324 1.00 77.94 88 ALA A N 1
ATOM 668 C CA . ALA A 1 88 ? -11.702 -7.638 0.208 1.00 77.94 88 ALA A CA 1
ATOM 669 C C . ALA A 1 88 ? -11.515 -8.436 1.513 1.00 77.94 88 ALA A C 1
ATOM 671 O O . ALA A 1 88 ? -12.361 -9.259 1.863 1.00 77.94 88 ALA A O 1
ATOM 672 N N . VAL A 1 89 ? -10.434 -8.185 2.261 1.00 77.81 89 VAL A N 1
ATOM 673 C CA . VAL A 1 89 ? -10.188 -8.833 3.562 1.00 77.81 89 VAL A CA 1
ATOM 674 C C . VAL A 1 89 ? -11.152 -8.320 4.635 1.00 77.81 89 VAL A C 1
ATOM 676 O O . VAL A 1 89 ? -11.685 -9.122 5.405 1.00 77.81 89 VAL A O 1
ATOM 679 N N . LEU A 1 90 ? -11.396 -7.007 4.694 1.00 79.38 90 LEU A N 1
ATOM 680 C CA . LEU A 1 90 ? -12.353 -6.413 5.635 1.00 79.38 90 LEU A CA 1
ATOM 681 C C . LEU A 1 90 ? -13.790 -6.875 5.363 1.00 79.38 90 LEU A C 1
ATOM 683 O O . LEU A 1 90 ? -14.521 -7.182 6.307 1.00 79.38 90 LEU A O 1
ATOM 687 N N . GLU A 1 91 ? -14.171 -6.966 4.090 1.00 80.75 91 GLU A N 1
ATOM 688 C CA . GLU A 1 91 ? -15.475 -7.464 3.650 1.00 80.75 91 GLU A CA 1
ATOM 689 C C . GLU A 1 91 ? -15.654 -8.937 4.040 1.00 80.75 91 GLU A C 1
ATOM 691 O O . GLU A 1 91 ? -16.612 -9.294 4.727 1.00 80.75 91 GLU A O 1
ATOM 696 N N . ALA A 1 92 ? -14.666 -9.783 3.725 1.00 79.56 92 ALA A N 1
ATOM 697 C CA . ALA A 1 92 ? -14.686 -11.201 4.087 1.00 79.56 92 ALA A CA 1
ATOM 698 C C . ALA A 1 92 ? -14.777 -11.429 5.6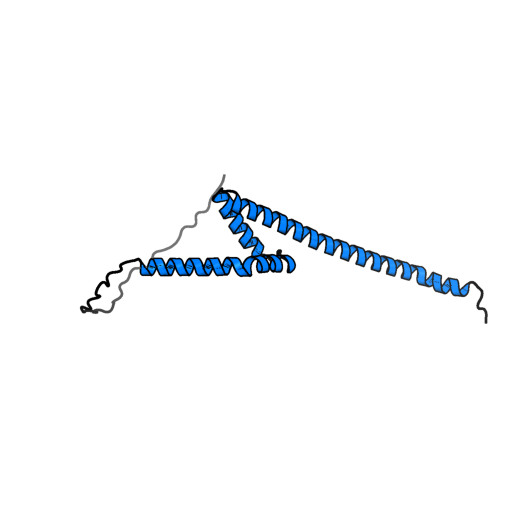08 1.00 79.56 92 ALA A C 1
ATOM 700 O O . ALA A 1 92 ? -15.395 -12.393 6.064 1.00 79.56 92 ALA A O 1
ATOM 701 N N . ALA A 1 93 ? -14.180 -10.546 6.414 1.00 78.81 93 ALA A N 1
ATOM 702 C CA . ALA A 1 93 ? -14.289 -10.604 7.870 1.00 78.81 93 ALA A CA 1
ATOM 703 C C . ALA A 1 93 ? -15.668 -10.148 8.397 1.00 78.81 93 ALA A C 1
ATOM 705 O O . ALA A 1 93 ? -16.060 -10.535 9.501 1.00 78.81 93 ALA A O 1
ATOM 706 N N . SER A 1 94 ? -16.403 -9.341 7.628 1.00 76.00 94 SER A N 1
ATOM 707 C CA . SER A 1 94 ? -17.641 -8.669 8.047 1.00 76.00 94 SER A CA 1
ATOM 708 C C . SER A 1 94 ? -18.922 -9.447 7.723 1.00 76.00 94 SER A C 1
ATOM 710 O O . SER A 1 94 ? -19.904 -9.321 8.457 1.00 76.00 94 SER A O 1
ATOM 712 N N . GLU A 1 95 ? -18.899 -10.303 6.698 1.00 72.75 95 GLU A N 1
ATOM 713 C CA . GLU A 1 95 ? -20.085 -10.924 6.079 1.00 72.75 95 GLU A CA 1
ATOM 714 C C . GLU A 1 95 ? -20.967 -11.766 7.027 1.00 72.75 95 GLU A C 1
ATOM 716 O O . GLU A 1 95 ? -22.163 -11.912 6.814 1.00 72.75 95 GLU A O 1
ATOM 721 N N . LYS A 1 96 ? -20.419 -12.333 8.108 1.00 68.81 96 LYS A N 1
ATOM 722 C CA . LYS A 1 96 ? -21.183 -13.164 9.070 1.00 68.81 96 LYS A CA 1
ATOM 723 C C . LYS A 1 96 ? -21.360 -12.555 10.464 1.00 68.81 96 LYS A C 1
ATOM 725 O O . LYS A 1 96 ? -22.430 -12.742 11.049 1.00 68.81 96 LYS A O 1
ATOM 730 N N . PRO A 1 97 ? -20.354 -11.885 11.056 1.00 72.31 97 PRO A N 1
ATOM 731 C CA . PRO A 1 97 ? -20.461 -11.412 12.435 1.00 72.31 97 PRO A CA 1
ATOM 732 C C . PRO A 1 97 ? -21.377 -10.194 12.596 1.00 72.31 97 PRO A C 1
ATOM 734 O O . PRO A 1 97 ? -22.068 -10.079 13.612 1.00 72.31 97 PRO A O 1
ATOM 737 N N . LEU A 1 98 ? -21.383 -9.277 11.621 1.00 70.00 98 LEU A N 1
ATOM 738 C CA . LEU A 1 98 ? -22.127 -8.020 11.737 1.00 70.00 98 LEU A CA 1
ATOM 739 C C . LEU A 1 98 ? -23.632 -8.224 11.580 1.00 70.00 98 LEU A C 1
ATOM 741 O O . LEU A 1 98 ? -24.390 -7.668 12.376 1.00 70.00 98 LEU A O 1
ATOM 745 N N . ASP A 1 99 ? -24.054 -9.083 10.655 1.00 75.44 99 ASP A N 1
ATOM 746 C CA . ASP A 1 99 ? -25.466 -9.435 10.489 1.00 75.44 99 ASP A CA 1
ATOM 747 C C . ASP A 1 99 ? -26.030 -10.066 11.763 1.00 75.44 99 ASP A C 1
ATOM 749 O O . ASP A 1 99 ? -27.069 -9.645 12.274 1.00 75.44 99 ASP A O 1
ATOM 753 N N . GLN A 1 100 ? -25.301 -11.003 12.374 1.00 74.06 100 GLN A N 1
ATOM 754 C CA . GLN A 1 100 ? -25.703 -11.609 13.648 1.00 74.06 100 GLN A CA 1
ATOM 755 C C . GLN A 1 100 ? -25.820 -10.576 14.775 1.00 74.06 100 GLN A C 1
ATOM 757 O O . GLN A 1 100 ? -26.771 -10.616 15.560 1.00 74.06 100 GLN A O 1
ATOM 762 N N . ALA A 1 101 ? -24.884 -9.627 14.857 1.00 77.44 101 ALA A N 1
ATOM 763 C CA . ALA A 1 101 ? -24.928 -8.561 15.852 1.00 77.44 101 ALA A CA 1
ATOM 764 C C . ALA A 1 101 ? -26.100 -7.592 15.618 1.00 77.44 101 ALA A C 1
ATOM 766 O O . ALA A 1 101 ? -26.743 -7.165 16.583 1.00 77.44 101 ALA A O 1
ATOM 767 N N . ALA A 1 102 ? -26.401 -7.261 14.360 1.00 80.44 102 ALA A N 1
ATOM 768 C CA . ALA A 1 102 ? -27.551 -6.446 13.986 1.00 80.44 102 ALA A CA 1
ATOM 769 C C . ALA A 1 102 ? -28.862 -7.152 14.361 1.00 80.44 102 ALA A C 1
ATOM 771 O O . ALA A 1 102 ? -29.682 -6.576 15.079 1.00 80.44 102 ALA A O 1
ATOM 772 N N . HIS A 1 103 ? -29.016 -8.427 13.995 1.00 80.12 103 HIS A N 1
ATOM 773 C CA . HIS A 1 103 ? -30.173 -9.240 14.371 1.00 80.12 103 HIS A CA 1
ATOM 774 C C . HIS A 1 103 ? -30.340 -9.355 15.894 1.00 80.12 103 HIS A C 1
ATOM 776 O O . HIS A 1 103 ? -31.452 -9.205 16.403 1.00 80.12 103 HIS A O 1
ATOM 782 N N . ALA A 1 104 ? -29.250 -9.543 16.643 1.00 82.81 104 ALA A N 1
ATOM 783 C CA . ALA A 1 104 ? -29.288 -9.617 18.102 1.00 82.81 104 ALA A CA 1
ATOM 784 C C . ALA A 1 104 ? -29.717 -8.293 18.760 1.00 82.81 104 ALA A C 1
ATOM 786 O O . ALA A 1 104 ? -30.450 -8.308 19.752 1.00 82.81 104 ALA A O 1
ATOM 787 N N . ARG A 1 105 ? -29.293 -7.141 18.220 1.00 82.38 105 ARG A N 1
ATOM 788 C CA . ARG A 1 105 ? -29.738 -5.818 18.696 1.00 82.38 105 ARG A CA 1
ATOM 789 C C . ARG A 1 105 ? -31.227 -5.610 18.452 1.00 82.38 105 ARG A C 1
ATOM 791 O O . ARG A 1 105 ? -31.930 -5.197 19.370 1.00 82.38 105 ARG A O 1
ATOM 798 N N . THR A 1 106 ? -31.707 -5.945 17.256 1.00 87.38 106 THR A N 1
ATOM 799 C CA . THR A 1 106 ? -33.129 -5.838 16.907 1.00 87.38 106 THR A CA 1
ATOM 800 C C . THR A 1 106 ? -33.983 -6.739 17.798 1.00 87.38 106 THR A C 1
ATOM 802 O O . THR A 1 106 ? -34.980 -6.280 18.347 1.00 87.38 106 THR A O 1
ATOM 805 N N . ALA A 1 107 ? -33.551 -7.982 18.036 1.00 84.44 107 ALA A N 1
ATOM 806 C CA . ALA A 1 107 ? -34.241 -8.915 18.925 1.00 84.44 107 ALA A CA 1
ATOM 807 C C . ALA A 1 107 ? -34.342 -8.387 20.370 1.00 84.44 107 ALA A C 1
ATOM 809 O O . ALA A 1 107 ? -35.416 -8.440 20.974 1.00 84.44 107 ALA A O 1
ATOM 810 N N . ARG A 1 108 ? -33.257 -7.816 20.915 1.00 84.88 108 ARG A N 1
ATOM 811 C CA . ARG A 1 108 ? -33.265 -7.194 22.252 1.00 84.88 108 ARG A CA 1
ATOM 812 C C . ARG A 1 108 ? -34.216 -6.003 22.328 1.00 84.88 108 ARG A C 1
ATOM 814 O O . ARG A 1 108 ? -35.043 -5.970 23.231 1.00 84.88 108 ARG A O 1
ATOM 821 N N . ALA A 1 109 ? -34.177 -5.103 21.347 1.00 83.19 109 ALA A N 1
ATOM 822 C CA . ALA A 1 109 ? -35.082 -3.955 21.295 1.00 83.19 109 ALA A CA 1
ATOM 823 C C . ALA A 1 109 ? -36.560 -4.387 21.230 1.00 83.19 109 ALA A C 1
ATOM 825 O O . ALA A 1 109 ? -37.409 -3.816 21.911 1.00 83.19 109 ALA A O 1
ATOM 826 N N . THR A 1 110 ? -36.876 -5.442 20.467 1.00 84.50 110 THR A N 1
ATOM 827 C CA . THR A 1 110 ? -38.242 -5.986 20.423 1.00 84.50 110 THR A CA 1
ATOM 828 C C . THR A 1 110 ? -38.667 -6.651 21.732 1.00 84.50 110 THR A C 1
ATOM 830 O O . THR A 1 110 ? -39.837 -6.557 22.093 1.00 84.50 110 THR A O 1
ATOM 833 N N . ALA A 1 111 ? -37.755 -7.305 22.456 1.00 82.06 111 ALA A N 1
ATOM 834 C CA . ALA A 1 111 ? -38.049 -7.928 23.748 1.00 82.06 111 ALA A CA 1
ATOM 835 C C . ALA A 1 111 ? -38.237 -6.885 24.866 1.00 82.06 111 ALA A C 1
ATOM 837 O O . ALA A 1 111 ? -39.111 -7.041 25.720 1.00 82.06 111 ALA A O 1
ATOM 838 N N . GLU A 1 112 ? -37.461 -5.799 24.829 1.00 81.12 112 GLU A N 1
ATOM 839 C CA . GLU A 1 112 ? -37.597 -4.644 25.723 1.00 81.12 112 GLU A CA 1
ATOM 840 C C . GLU A 1 112 ? -38.929 -3.916 25.489 1.00 81.12 112 GLU A C 1
ATOM 842 O O . GLU A 1 112 ? -39.655 -3.648 26.444 1.00 81.12 112 GLU A O 1
ATOM 847 N N . ALA A 1 113 ? -39.315 -3.702 24.226 1.00 75.94 113 ALA A N 1
ATOM 848 C CA . ALA A 1 113 ? -40.610 -3.118 23.870 1.00 75.94 113 ALA A CA 1
ATOM 849 C C . ALA A 1 113 ? -41.808 -3.983 24.312 1.00 75.94 113 ALA A C 1
ATOM 851 O O . ALA A 1 113 ? -42.853 -3.448 24.669 1.00 75.94 113 ALA A O 1
ATOM 852 N N . GLN A 1 114 ? -41.655 -5.311 24.318 1.00 71.88 114 GLN A N 1
ATOM 853 C CA . GLN A 1 114 ? -42.687 -6.251 24.775 1.00 71.88 114 GLN A CA 1
ATOM 854 C C . GLN A 1 114 ? -42.739 -6.404 26.303 1.00 71.88 114 GLN A C 1
ATOM 856 O O . GLN A 1 114 ? -43.782 -6.769 26.840 1.00 71.88 114 GLN A O 1
ATOM 861 N N . SER A 1 115 ? -41.637 -6.129 27.008 1.00 70.44 115 SER A N 1
ATOM 862 C CA . SER A 1 115 ? -41.560 -6.236 28.474 1.00 70.44 115 SER A CA 1
ATOM 863 C C . SER A 1 115 ? -41.959 -4.951 29.203 1.00 70.44 115 SER A C 1
ATOM 865 O O . SER A 1 115 ? -42.193 -4.993 30.411 1.00 70.44 115 SER A O 1
ATOM 867 N N . SER A 1 116 ? -42.060 -3.811 28.511 1.00 61.06 116 SER A N 1
ATOM 868 C CA . SER A 1 116 ? -42.651 -2.597 29.081 1.00 61.06 116 SER A CA 1
ATOM 869 C C . SER A 1 116 ? -44.171 -2.755 29.222 1.00 61.06 116 SER A C 1
ATOM 871 O O . SER A 1 116 ? -44.866 -2.853 28.209 1.00 61.06 116 SER A O 1
ATOM 873 N N . PRO A 1 117 ? -44.740 -2.694 30.443 1.00 61.03 117 PRO A N 1
ATOM 874 C CA . PRO A 1 117 ? -46.179 -2.621 30.624 1.00 61.03 117 PRO A CA 1
ATOM 875 C C . PRO A 1 117 ? -46.607 -1.175 30.356 1.00 61.03 117 PRO A C 1
ATOM 877 O O . PRO A 1 117 ? -46.858 -0.398 31.275 1.00 61.03 117 PRO A O 1
ATOM 880 N N . VAL A 1 118 ? -46.656 -0.772 29.086 1.00 58.00 118 VAL A N 1
ATOM 881 C CA . VAL A 1 118 ? -47.393 0.435 28.708 1.00 58.00 118 VAL A CA 1
ATOM 882 C C . VAL A 1 118 ? -48.871 0.093 28.856 1.00 58.00 118 VAL A C 1
ATOM 884 O O . VAL A 1 118 ? -49.492 -0.519 27.989 1.00 58.00 118 VAL A O 1
ATOM 887 N N . ALA A 1 119 ? -49.431 0.465 30.007 1.00 58.31 119 ALA A N 1
ATOM 888 C CA . ALA A 1 119 ? -50.864 0.655 30.139 1.00 58.31 119 ALA A CA 1
ATOM 889 C C . ALA A 1 119 ? -51.307 1.594 29.003 1.00 58.31 119 ALA A C 1
ATOM 891 O O . ALA A 1 119 ? -50.696 2.657 28.845 1.00 58.31 119 ALA A O 1
ATOM 892 N N . PRO A 1 120 ? -52.329 1.253 28.199 1.00 54.53 120 PRO A N 1
ATOM 893 C CA . PRO A 1 120 ? -52.819 2.177 27.195 1.00 54.53 120 PRO A CA 1
ATOM 894 C C . PRO A 1 120 ? -53.448 3.358 27.936 1.00 54.53 120 PRO A C 1
ATOM 896 O O . PRO A 1 120 ? -54.565 3.268 28.451 1.00 54.53 120 PRO A O 1
ATOM 899 N N . ALA A 1 121 ? -52.713 4.466 28.026 1.00 54.72 121 ALA A N 1
ATOM 900 C CA . ALA A 1 121 ? -53.283 5.741 28.409 1.00 54.72 121 ALA A CA 1
ATOM 901 C C . ALA A 1 121 ? -54.387 6.047 27.390 1.00 54.72 121 ALA A C 1
ATOM 903 O O . ALA A 1 121 ? -54.120 6.308 26.217 1.00 54.72 121 ALA A O 1
ATOM 904 N N . ARG A 1 122 ? -55.645 5.932 27.832 1.00 45.81 122 ARG A N 1
ATOM 905 C CA . ARG A 1 122 ? -56.813 6.366 27.068 1.00 45.81 122 ARG A CA 1
ATOM 906 C C . ARG A 1 122 ? -56.625 7.843 26.729 1.00 45.81 122 ARG A C 1
ATOM 908 O O . ARG A 1 122 ? -56.740 8.690 27.608 1.00 45.81 122 ARG A O 1
ATOM 915 N N . LEU A 1 123 ? -56.371 8.144 25.461 1.00 51.25 123 LEU A N 1
ATOM 916 C CA . LEU A 1 123 ? -56.546 9.486 24.921 1.00 51.25 123 LEU A CA 1
ATOM 917 C C . LEU A 1 123 ? -58.053 9.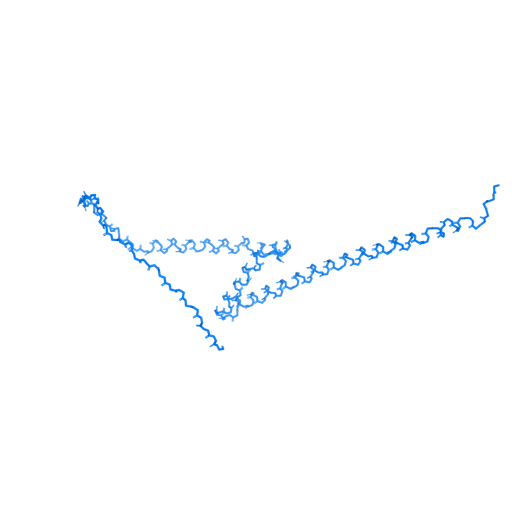766 24.872 1.00 51.25 123 LEU A C 1
ATOM 919 O O . LEU A 1 123 ? -58.778 9.201 24.056 1.00 51.25 123 LEU A O 1
ATOM 923 N N . THR A 1 124 ? -58.536 10.599 25.788 1.00 52.69 124 THR A N 1
ATOM 924 C CA . THR A 1 124 ? -59.864 11.216 25.719 1.00 52.69 124 THR A CA 1
ATOM 925 C C . THR A 1 124 ? -59.825 12.388 24.734 1.00 52.69 124 THR A C 1
ATOM 927 O O . THR A 1 124 ? -59.020 13.295 24.948 1.00 52.69 124 THR A O 1
ATOM 930 N N . PRO A 1 125 ? -60.678 12.439 23.695 1.00 54.97 125 PRO A N 1
ATOM 931 C CA . PRO A 1 125 ? -60.838 13.639 22.891 1.00 54.97 125 PRO A CA 1
ATOM 932 C C . PRO A 1 125 ? -61.917 14.529 23.528 1.00 54.97 125 PRO A C 1
ATOM 934 O O . PRO A 1 125 ? -63.107 14.238 23.454 1.00 54.97 125 PRO A O 1
ATOM 937 N N . ALA A 1 126 ? -61.496 15.617 24.162 1.00 40.75 126 ALA A N 1
ATOM 938 C CA . ALA A 1 126 ? -62.327 16.769 24.512 1.00 40.75 126 ALA A CA 1
ATOM 939 C C . ALA A 1 126 ? -61.427 17.984 24.236 1.00 40.75 126 ALA A C 1
ATOM 941 O O . ALA A 1 126 ? -60.383 18.108 24.859 1.00 40.75 126 ALA A O 1
ATOM 942 N N . GLY A 1 127 ? -61.618 18.782 23.189 1.00 41.91 127 GLY A N 1
ATOM 943 C CA . GLY A 1 127 ? -62.830 19.515 22.853 1.00 41.91 127 GLY A CA 1
ATOM 944 C C . GLY A 1 127 ? -62.496 21.007 22.958 1.00 41.91 127 GLY A C 1
ATOM 945 O O . GLY A 1 127 ? -62.357 21.465 24.079 1.00 41.91 127 GLY A O 1
ATOM 946 N N . ALA A 1 128 ? -62.361 21.677 21.798 1.00 44.50 128 ALA A N 1
ATOM 947 C CA . ALA A 1 128 ? -62.510 23.121 21.497 1.00 44.50 128 ALA A CA 1
ATOM 948 C C . ALA A 1 128 ? -61.759 24.165 22.384 1.00 44.50 128 ALA A C 1
ATOM 950 O O . ALA A 1 128 ? -61.692 24.036 23.592 1.00 44.50 128 ALA A O 1
ATOM 951 N N . THR A 1 129 ? -61.173 25.261 21.895 1.00 43.31 129 THR A N 1
ATOM 952 C CA . THR A 1 129 ? -61.530 26.151 20.781 1.00 43.31 129 THR A CA 1
ATOM 953 C C . THR A 1 129 ? -60.284 26.815 20.172 1.00 43.31 129 THR A C 1
ATOM 955 O O . THR A 1 129 ? -59.299 27.096 20.852 1.00 43.31 129 THR A O 1
ATOM 958 N N . VAL A 1 130 ? -60.361 27.066 18.865 1.00 48.69 130 VAL A N 1
ATOM 959 C CA . VAL A 1 130 ? -59.487 27.945 18.079 1.00 48.69 130 VAL A CA 1
ATOM 960 C C . VAL A 1 130 ? -60.259 29.245 17.896 1.00 48.69 130 VAL A C 1
ATOM 962 O O . VAL A 1 130 ? -61.348 29.190 17.338 1.00 48.69 130 VAL A O 1
ATOM 965 N N . ASP A 1 131 ? -59.706 30.375 18.329 1.00 43.84 131 ASP A N 1
ATOM 966 C CA . ASP A 1 131 ? -60.188 31.709 17.964 1.00 43.84 131 ASP A CA 1
ATOM 967 C C . ASP A 1 131 ? -59.010 32.695 17.920 1.00 43.84 131 ASP A C 1
ATOM 969 O O . ASP A 1 131 ? -58.231 32.772 18.870 1.00 43.84 131 ASP A O 1
ATOM 973 N N . GLY A 1 132 ? -58.930 33.479 16.839 1.00 44.34 132 GLY A N 1
ATOM 974 C CA . GLY A 1 132 ? -58.351 34.829 16.875 1.00 44.34 132 GLY A CA 1
ATOM 975 C C . GLY A 1 132 ? -57.028 35.064 16.138 1.00 44.34 132 GLY A C 1
ATOM 976 O O . GLY A 1 132 ? -55.953 34.892 16.695 1.00 44.34 132 GLY A O 1
ATOM 977 N N . GLU A 1 133 ? -57.154 35.541 14.902 1.00 45.50 133 GLU A N 1
ATOM 978 C CA . GLU A 1 133 ? -56.161 36.082 13.956 1.00 45.50 133 GLU A CA 1
ATOM 979 C C . GLU A 1 133 ? -55.352 37.310 14.487 1.00 45.50 133 GLU A C 1
ATOM 981 O O . GLU A 1 133 ? -55.787 37.943 15.453 1.00 45.50 133 GLU A O 1
ATOM 986 N N . PRO A 1 134 ? -54.179 37.670 13.901 1.00 51.53 134 PRO A N 1
ATOM 987 C CA . PRO A 1 134 ? -53.229 38.631 14.468 1.00 51.53 134 PRO A CA 1
ATOM 988 C C . PRO A 1 134 ? -53.396 40.066 13.933 1.00 51.53 134 PRO A C 1
ATOM 990 O O . PRO A 1 134 ? -53.850 40.279 12.810 1.00 51.53 134 PRO A O 1
ATOM 993 N N . ALA A 1 135 ? -52.923 41.054 14.701 1.00 43.94 135 ALA A N 1
ATOM 994 C CA . ALA A 1 135 ? -52.716 42.429 14.237 1.00 43.94 135 ALA A CA 1
ATOM 995 C C . ALA A 1 135 ? -51.294 42.921 14.593 1.00 43.94 135 ALA A C 1
ATOM 997 O O . ALA A 1 135 ? -50.792 42.578 15.667 1.00 43.94 135 ALA A O 1
ATOM 998 N N . PRO A 1 136 ? -50.635 43.689 13.702 1.00 51.94 136 PRO A N 1
ATOM 999 C CA . PRO A 1 136 ? -49.231 44.064 13.817 1.00 51.94 136 PRO A CA 1
ATOM 1000 C C . PRO A 1 136 ? -49.068 45.382 14.583 1.00 51.94 136 PRO A C 1
ATOM 1002 O O . PRO A 1 136 ? -49.858 46.308 14.417 1.00 51.94 136 PRO A O 1
ATOM 1005 N N . GLY A 1 137 ? -48.019 45.465 15.396 1.00 44.84 137 GLY A N 1
ATOM 1006 C CA . GLY A 1 137 ? -47.609 46.684 16.082 1.00 44.84 137 GLY A CA 1
ATOM 1007 C C . GLY A 1 137 ? -46.093 46.708 16.200 1.00 44.84 137 GLY A C 1
ATOM 1008 O O . GLY A 1 137 ? -45.522 45.973 17.001 1.00 44.84 137 GLY A O 1
ATOM 1009 N N . ASP A 1 138 ? -45.482 47.456 15.286 1.00 46.00 138 ASP A N 1
ATOM 1010 C CA . ASP A 1 138 ? -44.474 48.491 15.515 1.00 46.00 138 ASP A CA 1
ATOM 1011 C C . ASP A 1 138 ? -43.496 48.271 16.673 1.00 46.00 138 ASP A C 1
ATOM 1013 O O . ASP A 1 138 ? -43.914 48.257 17.823 1.00 46.00 138 ASP A O 1
ATOM 1017 N N . ASN A 1 139 ? -42.202 48.159 16.343 1.00 55.75 139 ASN A N 1
ATOM 1018 C CA . ASN A 1 139 ? -41.045 48.722 17.064 1.00 55.75 139 ASN A CA 1
ATOM 1019 C C . ASN A 1 139 ? -39.805 48.495 16.172 1.00 55.75 139 ASN A C 1
ATOM 1021 O O . ASN A 1 139 ? -39.321 47.375 16.028 1.00 55.75 139 ASN A O 1
ATOM 1025 N N . GLU A 1 140 ? -39.494 49.458 15.308 1.00 52.41 140 GLU A N 1
ATOM 1026 C CA . GLU A 1 140 ? -38.431 50.460 15.501 1.00 52.41 140 GLU A CA 1
ATOM 1027 C C . GLU A 1 140 ? -37.006 49.921 15.284 1.00 52.41 140 GLU A C 1
ATOM 1029 O O . GLU A 1 140 ? -36.444 49.153 16.063 1.00 52.41 140 GLU A O 1
ATOM 1034 N N . GLU A 1 141 ? -36.421 50.387 14.178 1.00 48.44 141 GLU A N 1
ATOM 1035 C CA . GLU A 1 141 ? -34.993 50.378 13.890 1.00 48.44 141 GLU A CA 1
ATOM 1036 C C . GLU A 1 141 ? -34.207 51.097 14.993 1.00 48.44 141 GLU A C 1
ATOM 1038 O O . GLU A 1 141 ? -34.440 52.278 15.222 1.00 48.44 141 GLU A O 1
ATOM 1043 N N . VAL A 1 142 ? -33.179 50.465 15.573 1.00 56.28 142 VAL A N 1
ATOM 1044 C CA . VAL A 1 142 ? -32.046 51.197 16.170 1.00 56.28 142 VAL A CA 1
ATOM 1045 C C . VAL A 1 142 ? -30.730 50.439 15.938 1.00 56.28 142 VAL A C 1
ATOM 1047 O O . VAL A 1 142 ? -30.381 49.489 16.629 1.00 56.28 142 VAL A O 1
ATOM 1050 N N . HIS A 1 143 ? -30.002 50.918 14.927 1.00 45.72 143 HIS A N 1
ATOM 1051 C CA . HIS A 1 143 ? -28.587 51.314 14.977 1.00 45.72 143 HIS A CA 1
ATOM 1052 C C . HIS A 1 143 ? -27.504 50.290 15.408 1.00 45.72 143 HIS A C 1
ATOM 1054 O O . HIS A 1 143 ? -27.239 50.061 16.586 1.00 45.72 143 HIS A O 1
ATOM 1060 N N . LYS A 1 144 ? -26.731 49.809 14.418 1.00 50.22 144 LYS A N 1
ATOM 1061 C CA . L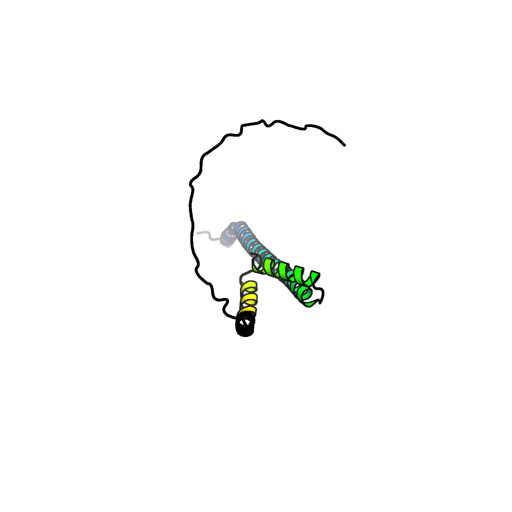YS A 1 144 ? -25.288 49.515 14.565 1.00 50.22 144 LYS A CA 1
ATOM 1062 C C . LYS A 1 144 ? -24.514 50.840 14.536 1.00 50.22 144 LYS A C 1
ATOM 1064 O O . LYS A 1 144 ? -24.835 51.664 13.682 1.00 50.22 144 LYS A O 1
ATOM 1069 N N . PRO A 1 145 ? -23.491 51.046 15.389 1.00 47.28 145 PRO A N 1
ATOM 1070 C CA . PRO A 1 145 ? -22.114 50.730 14.972 1.00 47.28 145 PRO A CA 1
ATOM 1071 C C . PRO A 1 145 ? -21.166 50.372 16.138 1.00 47.28 145 PRO A C 1
ATOM 1073 O O . PRO A 1 145 ? -21.475 50.569 17.310 1.00 47.28 145 PRO A O 1
ATOM 1076 N N . GLY A 1 146 ? -19.974 49.860 15.822 1.00 49.94 146 GLY A N 1
ATOM 1077 C CA . GLY A 1 146 ? -18.935 49.669 16.836 1.00 49.94 146 GLY A CA 1
ATOM 1078 C C . GLY A 1 146 ? -17.762 48.814 16.385 1.00 49.94 146 GLY A C 1
ATOM 1079 O O . GLY A 1 146 ? -17.551 47.730 16.923 1.00 49.94 146 GLY A O 1
ATOM 1080 N N . GLU A 1 147 ? -17.006 49.312 15.409 1.00 49.91 147 GLU A N 1
ATOM 1081 C CA . GLU A 1 147 ? -15.599 48.957 15.225 1.00 49.91 147 GLU A CA 1
ATOM 1082 C C . GLU A 1 147 ? -14.834 49.140 16.548 1.00 49.91 147 GLU A C 1
ATOM 1084 O O . GLU A 1 147 ? -15.019 50.122 17.271 1.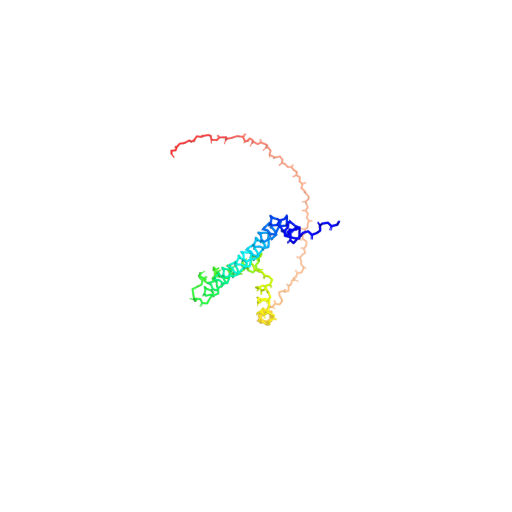00 49.91 147 GLU A O 1
ATOM 1089 N N . ARG A 1 148 ? -13.962 48.185 16.869 1.00 58.75 148 ARG A N 1
ATOM 1090 C CA . ARG A 1 148 ? -12.922 48.324 17.890 1.00 58.75 148 ARG A CA 1
ATOM 1091 C C . ARG A 1 148 ? -11.611 47.900 17.242 1.00 58.75 148 ARG A C 1
ATOM 1093 O O . ARG A 1 148 ? -11.302 46.714 17.165 1.00 58.75 148 ARG A O 1
ATOM 1100 N N . GLU A 1 149 ? -10.883 48.890 16.746 1.00 50.59 149 GLU A N 1
ATOM 1101 C CA . GLU A 1 149 ? -9.448 48.792 16.513 1.00 50.59 149 GLU A CA 1
ATOM 1102 C C . GLU A 1 149 ? -8.667 48.746 17.839 1.00 50.59 149 GLU A C 1
ATOM 1104 O O . GLU A 1 149 ? -9.087 49.329 18.841 1.00 50.59 149 GLU A O 1
ATOM 1109 N N . GLY A 1 150 ? -7.481 48.127 17.775 1.00 47.81 150 GLY A N 1
ATOM 1110 C CA . GLY A 1 150 ? -6.339 48.341 18.676 1.00 47.81 150 GLY A CA 1
ATOM 1111 C C . GLY A 1 150 ? -6.300 47.429 19.910 1.00 47.81 150 GLY A C 1
ATOM 1112 O O . GLY A 1 150 ? -7.264 47.330 20.652 1.00 47.81 150 GLY A O 1
ATOM 1113 N N . GLY A 1 151 ? -5.211 46.745 20.255 1.00 50.56 151 GLY A N 1
ATOM 1114 C CA . GLY A 1 151 ? -3.841 46.768 19.760 1.00 50.56 151 GLY A CA 1
ATOM 1115 C C . GLY A 1 151 ? -2.913 46.132 20.812 1.00 50.56 151 GLY A C 1
ATOM 1116 O O . GLY A 1 151 ? -3.228 46.147 21.997 1.00 50.56 151 GLY A O 1
ATOM 1117 N N . ALA A 1 152 ? -1.784 45.602 20.336 1.00 54.31 152 ALA A N 1
ATOM 1118 C CA . ALA A 1 152 ? -0.513 45.349 21.027 1.00 54.31 152 ALA A CA 1
ATOM 1119 C C . ALA A 1 152 ? -0.504 44.602 22.382 1.00 54.31 152 ALA A C 1
ATOM 1121 O O . ALA A 1 152 ? -0.859 45.153 23.425 1.00 54.31 152 ALA A O 1
ATO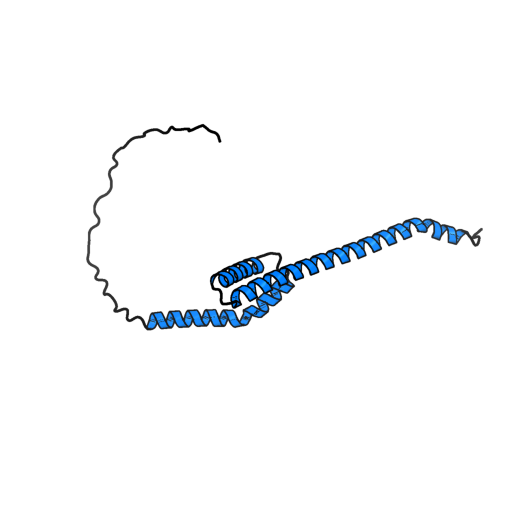M 1122 N N . ARG A 1 153 ? 0.132 43.423 22.385 1.00 49.34 153 ARG A N 1
ATOM 1123 C CA . ARG A 1 153 ? 1.453 43.186 23.003 1.00 49.34 153 ARG A CA 1
ATOM 1124 C C . ARG A 1 153 ? 2.033 41.858 22.534 1.00 49.34 153 ARG A C 1
ATOM 1126 O O . ARG A 1 153 ? 1.242 40.906 22.379 1.00 49.34 153 ARG A O 1
#

Sequence (153 aa):
MHTGPAEWWQILAALGPLAVLLGAVVAGVIGWRTLKQKAEADNRAEWWNRAQWALDAVYSGDKKRGTIGLKVLKVLGESELAGDGELAVLEAASEKPLDQAAHARTARATAEAQSSPVAPARLTPAGATVDGEPAPGDNEEVHKPGEREGGAR

pLDDT: mean 74.28, std 16.67, range [40.75, 96.5]

Foldseek 3Di:
DDPDPCPVVVVVVVCVVVVVVVVVVVVVVVVVVVVVVVVLVVLVVVLVVQLVCLVCQLVVPDPVSNVVSVVSNVCSQVDPSCPPVNVVVVCVVCVPPVVVVVVVVVVVVVVVVVPDPPDPPDDDDDDDDDDDDDDDDDDDDDDDDDDDDDDDD